Protein AF-A0A353DXX8-F1 (afdb_monomer)

Radius of gyration: 36.47 Å; Cα contacts (8 Å, |Δi|>4): 25; chains: 1; bounding box: 46×36×120 Å

pLDDT: mean 79.39, std 15.67, range [48.56, 97.25]

Sequence (108 aa):
MSASNNTQLVGGVPANRQRAFTLIELLVVIAIIAILAGMLLPALSKAKDKAQNTIDFNNNKQIMLAMMMYTGDNEEYMPHPSWGGNGGGPDNWAYSGKVMPQFARTVT

Solvent-accessible surface area (backbone atoms only — not comparable to full-atom values): 7017 Å² total; per-residue (Å²): 136,80,88,80,77,89,77,85,86,71,76,75,74,79,76,77,78,74,82,77,83,53,73,65,63,56,51,53,52,54,52,52,50,50,57,54,46,63,62,43,54,65,53,50,53,55,51,50,55,52,48,51,52,53,50,53,53,49,53,52,50,53,52,52,49,52,50,53,53,46,19,71,76,46,87,67,45,74,82,58,80,64,75,93,54,93,83,76,63,70,81,22,92,90,76,29,69,83,82,40,69,86,72,60,70,77,89,121

Foldseek 3Di:
DDDDDDDDPPPPDPPPPPDDDDPVNVVVVVVVVCVVVVVVVVVVVVVVVVVVVVVVVVVVVVVVVVQVVCCVVPVNDGFDPPPPDPPPDDDTPVPDCVNCVPPVPPPD

Structure (mmCIF, N/CA/C/O backbone):
data_AF-A0A353DXX8-F1
#
_entry.id   AF-A0A353DXX8-F1
#
loop_
_atom_site.group_PDB
_atom_site.id
_atom_site.type_symbol
_atom_site.label_atom_id
_atom_site.label_alt_id
_atom_site.label_comp_id
_atom_site.label_asym_id
_atom_site.label_entity_id
_atom_site.label_seq_id
_atom_site.pdbx_PDB_ins_code
_atom_site.Cartn_x
_atom_site.Cartn_y
_atom_site.Cartn_z
_atom_site.occupancy
_atom_site.B_iso_or_equiv
_atom_site.auth_seq_id
_atom_site.auth_comp_id
_atom_site.auth_asym_id
_atom_site.auth_atom_id
_atom_site.pdbx_PDB_model_num
ATOM 1 N N . MET A 1 1 ? 0.437 -24.088 92.011 1.00 51.84 1 MET A N 1
ATOM 2 C CA . MET A 1 1 ? -0.891 -24.305 91.405 1.00 51.84 1 MET A CA 1
ATOM 3 C C . MET A 1 1 ? -1.232 -23.108 90.543 1.00 51.84 1 MET A C 1
ATOM 5 O O . MET A 1 1 ? -1.126 -21.990 91.017 1.00 51.84 1 MET A O 1
ATOM 9 N N . SER A 1 2 ? -1.628 -23.412 89.310 1.00 49.72 2 SER A N 1
ATOM 10 C CA . SER A 1 2 ? -2.277 -22.568 88.305 1.00 49.72 2 SER A CA 1
ATOM 11 C C . SER A 1 2 ? -1.500 -21.409 87.677 1.00 49.72 2 SER A C 1
ATOM 13 O O . SER A 1 2 ? -1.381 -20.315 88.216 1.00 49.72 2 SER A O 1
ATOM 15 N N . ALA A 1 3 ? -1.087 -21.690 86.442 1.00 53.62 3 ALA A N 1
ATOM 16 C CA . ALA A 1 3 ? -0.933 -20.756 85.341 1.00 53.62 3 ALA A CA 1
ATOM 17 C C . ALA A 1 3 ? -2.092 -19.741 85.246 1.00 53.62 3 ALA A C 1
ATOM 19 O O . ALA A 1 3 ? -3.254 -20.099 85.452 1.00 53.62 3 ALA A O 1
ATOM 20 N N . SER A 1 4 ? -1.760 -18.505 84.865 1.00 60.94 4 SER A N 1
ATOM 21 C CA . SER A 1 4 ? -2.696 -17.494 84.371 1.00 60.94 4 SER A CA 1
ATOM 22 C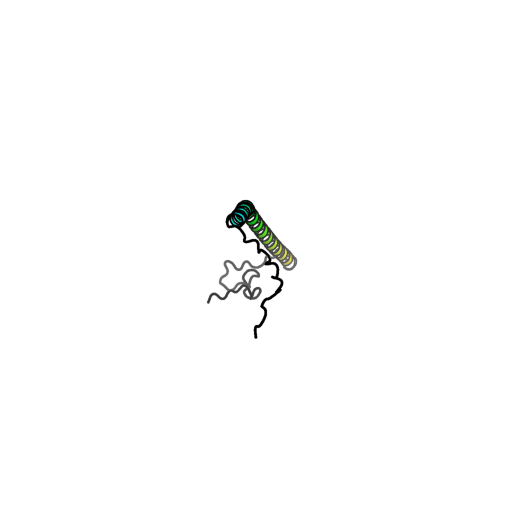 C . SER A 1 4 ? -2.228 -17.036 82.986 1.00 60.94 4 SER A C 1
ATOM 24 O O . SER A 1 4 ? -1.281 -16.267 82.867 1.00 60.94 4 SER A O 1
ATOM 26 N N . ASN A 1 5 ? -2.872 -17.627 81.975 1.00 58.81 5 ASN A N 1
ATOM 27 C CA . ASN A 1 5 ? -3.362 -17.050 80.716 1.00 58.81 5 ASN A CA 1
ATOM 28 C C . ASN A 1 5 ? -2.358 -16.287 79.822 1.00 58.81 5 ASN A C 1
ATOM 30 O O . ASN A 1 5 ? -1.885 -15.208 80.156 1.00 58.81 5 ASN A O 1
ATOM 34 N N . ASN A 1 6 ? -1.985 -16.839 78.655 1.00 59.88 6 ASN A N 1
ATOM 35 C CA . ASN A 1 6 ? -2.711 -16.655 77.377 1.00 59.88 6 ASN A CA 1
ATOM 36 C C . ASN A 1 6 ? -3.181 -15.194 77.204 1.00 59.88 6 ASN A C 1
ATOM 38 O O . ASN A 1 6 ? -3.969 -14.705 77.998 1.00 59.88 6 ASN A O 1
ATOM 42 N N . THR A 1 7 ? -2.814 -14.427 76.181 1.00 59.25 7 THR A N 1
ATOM 43 C CA . THR A 1 7 ? -2.590 -14.789 74.778 1.00 59.25 7 THR A CA 1
ATOM 44 C C . THR A 1 7 ? -2.219 -13.497 74.035 1.00 59.25 7 THR A C 1
ATOM 46 O O . THR A 1 7 ? -2.902 -12.495 74.199 1.00 59.25 7 THR A O 1
ATOM 49 N N . GLN A 1 8 ? -1.175 -13.538 73.203 1.00 61.03 8 GLN A N 1
ATOM 50 C CA . GLN A 1 8 ? -1.130 -12.931 71.861 1.00 61.03 8 GLN A CA 1
ATOM 51 C C . GLN A 1 8 ? -1.722 -11.507 71.700 1.00 61.03 8 GLN A C 1
ATOM 53 O O . GLN A 1 8 ? -2.875 -11.351 71.311 1.00 61.03 8 GLN A O 1
ATOM 58 N N . LEU A 1 9 ? -0.890 -10.467 71.830 1.00 57.59 9 LEU A N 1
ATOM 59 C CA . LEU A 1 9 ? -1.099 -9.203 71.104 1.00 57.59 9 LEU A CA 1
ATOM 60 C C . LEU A 1 9 ? -0.269 -9.230 69.813 1.00 57.59 9 LEU A C 1
ATOM 62 O O . LEU A 1 9 ? 0.576 -8.370 69.574 1.00 57.59 9 LEU A O 1
ATOM 66 N N . VAL A 1 10 ? -0.457 -10.268 68.994 1.00 63.75 10 VAL A N 1
ATOM 67 C CA . VAL A 1 10 ? 0.013 -10.226 67.608 1.00 63.75 10 VAL A CA 1
ATOM 68 C C . VAL A 1 10 ? -0.878 -9.211 66.913 1.00 63.75 10 VAL A C 1
ATOM 70 O O . VAL A 1 10 ? -2.021 -9.503 66.569 1.00 63.75 10 VAL A O 1
ATOM 73 N N . GLY A 1 11 ? -0.377 -7.979 66.804 1.00 61.56 11 GLY A N 1
ATOM 74 C CA . GLY A 1 11 ? -1.003 -6.924 66.025 1.00 61.56 11 GLY A CA 1
ATOM 75 C C . GLY A 1 11 ? -1.281 -7.460 64.628 1.00 61.56 11 GLY A C 1
ATOM 76 O O . GLY A 1 11 ? -0.353 -7.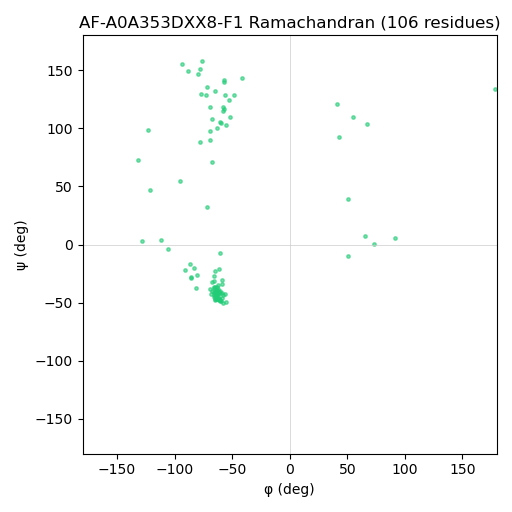746 63.873 1.00 61.56 11 GLY A O 1
ATOM 77 N N . GLY A 1 12 ? -2.561 -7.662 64.319 1.00 61.38 12 GLY A N 1
ATOM 78 C CA . GLY A 1 12 ? -2.992 -8.093 63.001 1.00 61.38 12 GLY A CA 1
ATOM 79 C C . GLY A 1 12 ? -2.494 -7.086 61.976 1.00 61.38 12 GLY A C 1
ATOM 80 O O . GLY A 1 12 ? -2.871 -5.915 62.020 1.00 61.38 12 GLY A O 1
ATOM 81 N N . VAL A 1 13 ? -1.624 -7.533 61.070 1.00 70.06 13 VAL A N 1
ATOM 82 C CA . VAL A 1 13 ? -1.242 -6.761 59.887 1.00 70.06 13 VAL A CA 1
ATOM 83 C C . VAL A 1 13 ? -2.546 -6.366 59.186 1.00 70.06 13 VAL A C 1
ATOM 85 O O . VAL A 1 13 ? -3.354 -7.259 58.909 1.00 70.06 13 VAL A O 1
ATOM 88 N N . PRO A 1 14 ? -2.810 -5.071 58.930 1.00 66.88 14 PRO A N 1
ATOM 89 C CA . PRO A 1 14 ? -4.027 -4.670 58.244 1.00 66.88 14 PRO A CA 1
ATOM 90 C C . PRO A 1 14 ? -4.048 -5.368 56.885 1.00 66.88 14 PRO A C 1
ATOM 92 O O . PRO A 1 14 ? -3.180 -5.138 56.042 1.00 66.88 14 PRO A O 1
ATOM 95 N N . ALA A 1 15 ? -5.015 -6.266 56.692 1.00 68.50 15 ALA A N 1
ATOM 96 C CA . ALA A 1 15 ? -5.211 -6.942 55.424 1.00 68.50 15 ALA A CA 1
ATOM 97 C C . ALA A 1 15 ? -5.511 -5.869 54.372 1.00 68.50 15 ALA A C 1
ATOM 99 O O . ALA A 1 15 ? -6.591 -5.275 54.360 1.00 68.50 15 ALA A O 1
ATOM 100 N N . ASN A 1 16 ? -4.523 -5.584 53.521 1.00 74.31 16 ASN A N 1
ATOM 101 C CA . ASN A 1 16 ? -4.680 -4.689 52.389 1.00 74.31 16 ASN A CA 1
ATOM 102 C C . ASN A 1 16 ? -5.770 -5.286 51.498 1.00 74.31 16 ASN A C 1
ATOM 104 O O . ASN A 1 16 ? -5.565 -6.318 50.856 1.00 74.31 16 ASN A O 1
ATOM 108 N N . ARG A 1 17 ? -6.963 -4.692 51.539 1.00 71.88 17 ARG A N 1
ATOM 109 C CA . ARG A 1 17 ? -8.136 -5.176 50.818 1.00 71.88 17 ARG A CA 1
ATOM 110 C C . ARG A 1 17 ? -7.881 -4.942 49.334 1.00 71.88 17 ARG A C 1
ATOM 112 O O . ARG A 1 17 ? -8.157 -3.865 48.811 1.00 71.88 17 ARG A O 1
ATOM 119 N N . GLN A 1 18 ? -7.286 -5.934 48.676 1.00 74.19 18 GLN A N 1
ATOM 120 C CA . GLN A 1 18 ? -7.048 -5.897 47.242 1.00 74.19 18 GLN A CA 1
ATOM 121 C C . GLN A 1 18 ? -8.401 -5.715 46.551 1.00 74.19 18 GLN A C 1
ATOM 123 O O . GLN A 1 18 ? -9.322 -6.512 46.733 1.00 74.19 18 GLN A O 1
ATOM 128 N N . ARG A 1 19 ? -8.546 -4.608 45.817 1.00 77.00 19 ARG A N 1
ATOM 129 C CA . ARG A 1 19 ? -9.740 -4.330 45.020 1.00 77.00 19 ARG A CA 1
ATOM 130 C C . ARG A 1 19 ? -9.780 -5.352 43.887 1.00 77.00 19 ARG A C 1
ATOM 132 O O . ARG A 1 19 ? -8.946 -5.301 42.989 1.00 77.00 19 ARG A O 1
ATOM 139 N N . ALA A 1 20 ? -10.707 -6.300 43.965 1.00 77.75 20 ALA A N 1
ATOM 140 C CA . ALA A 1 20 ? -10.976 -7.218 42.870 1.00 77.75 20 ALA A CA 1
ATOM 141 C C . ALA A 1 20 ? -11.706 -6.455 41.756 1.00 77.75 20 ALA A C 1
ATOM 143 O O . ALA A 1 20 ? -12.692 -5.770 42.026 1.00 77.75 20 ALA A O 1
ATOM 144 N N . PHE A 1 21 ? -11.202 -6.563 40.527 1.00 79.38 21 PHE A N 1
ATOM 145 C CA . PHE A 1 21 ? -11.849 -5.993 39.349 1.00 79.38 21 PHE A CA 1
ATOM 146 C C . PHE A 1 21 ? -13.188 -6.686 39.116 1.00 79.38 21 PHE A C 1
ATOM 148 O O . PHE A 1 21 ? -13.277 -7.916 39.120 1.00 79.38 21 PHE A O 1
ATOM 155 N N . THR A 1 22 ? -14.231 -5.900 38.895 1.00 90.25 22 THR A N 1
ATOM 156 C CA . THR A 1 22 ? -15.530 -6.447 38.513 1.00 90.25 22 THR A CA 1
ATOM 157 C C . THR A 1 22 ? -15.525 -6.785 37.018 1.00 90.25 22 THR A C 1
ATOM 159 O O . THR A 1 22 ? -14.893 -6.105 36.210 1.00 90.25 22 THR A O 1
ATOM 162 N N . LEU A 1 23 ? -16.246 -7.836 36.613 1.00 91.06 23 LEU A N 1
ATOM 163 C CA . LEU A 1 23 ? -16.345 -8.222 35.195 1.00 91.06 23 LEU A CA 1
ATOM 164 C C . LEU A 1 23 ? -16.919 -7.094 34.319 1.00 91.06 23 LEU A C 1
ATOM 166 O O . LEU A 1 23 ? -16.551 -6.971 33.153 1.00 91.06 23 LEU A O 1
ATOM 170 N N . ILE A 1 24 ? -17.790 -6.253 34.886 1.00 93.19 24 ILE A N 1
ATOM 171 C CA . ILE A 1 24 ? -18.399 -5.118 34.186 1.00 93.19 24 ILE A CA 1
ATOM 172 C C . ILE A 1 24 ? -17.387 -4.012 33.868 1.00 93.19 24 ILE A C 1
ATOM 174 O O . ILE A 1 24 ? -17.434 -3.448 32.776 1.00 93.19 24 ILE A O 1
ATOM 178 N N . GLU A 1 25 ? -16.441 -3.738 34.771 1.00 92.31 25 GLU A N 1
ATOM 179 C CA . GLU A 1 25 ? -15.378 -2.756 34.531 1.00 92.31 25 GLU A CA 1
ATOM 180 C C . GLU A 1 25 ? -14.494 -3.184 33.359 1.00 92.31 25 GLU A C 1
ATOM 182 O O . GLU A 1 25 ? -14.195 -2.376 32.483 1.00 92.31 25 GLU A O 1
ATOM 187 N N . LEU A 1 26 ? -14.132 -4.467 33.289 1.00 92.19 26 LEU A N 1
ATOM 188 C CA . LEU A 1 26 ? -13.329 -4.989 32.183 1.00 92.19 26 LEU A CA 1
ATOM 189 C C . LEU A 1 26 ? -14.118 -4.972 30.864 1.00 92.19 26 LEU A C 1
ATOM 191 O O . LEU A 1 26 ? -13.582 -4.588 29.823 1.00 92.19 26 LEU A O 1
ATOM 195 N N . LEU A 1 27 ? -15.406 -5.322 30.912 1.00 94.38 27 LEU A N 1
ATOM 196 C CA . LEU A 1 27 ? -16.278 -5.372 29.739 1.00 94.38 27 LEU A CA 1
ATOM 197 C C . LEU A 1 27 ? -16.503 -3.991 29.102 1.00 94.38 27 LEU A C 1
ATOM 199 O O . LEU A 1 27 ? -16.455 -3.862 27.879 1.00 94.38 27 LEU A O 1
ATOM 203 N N . VAL A 1 28 ? -16.693 -2.943 29.908 1.00 94.94 28 VAL A N 1
ATOM 204 C CA . VAL A 1 28 ? -16.824 -1.567 29.398 1.00 94.94 28 VAL A CA 1
ATOM 205 C C . VAL A 1 28 ? -15.539 -1.101 28.712 1.00 94.94 28 VAL A C 1
ATOM 207 O O . VAL A 1 28 ? -15.599 -0.463 27.661 1.00 94.94 28 VAL A O 1
ATOM 210 N N . VAL A 1 29 ? -14.373 -1.446 29.261 1.00 95.44 29 VAL A N 1
ATOM 211 C CA . VAL A 1 29 ? -13.083 -1.018 28.703 1.00 95.44 29 VAL A CA 1
ATOM 212 C C . VAL A 1 29 ? -12.854 -1.617 27.317 1.00 95.44 29 VAL A C 1
ATOM 214 O O . VAL A 1 29 ? -12.539 -0.884 26.378 1.00 95.44 29 VAL A O 1
ATOM 217 N N . ILE A 1 30 ? -13.068 -2.924 27.150 1.00 96.12 30 ILE A N 1
ATOM 218 C CA . ILE A 1 30 ? -12.912 -3.557 25.832 1.00 96.12 30 ILE A CA 1
ATOM 219 C C . ILE A 1 30 ? -13.954 -3.050 24.828 1.00 96.12 30 ILE A C 1
ATOM 221 O O . ILE A 1 30 ? -13.636 -2.925 23.648 1.00 96.12 30 ILE A O 1
ATOM 225 N N . ALA A 1 31 ? -15.163 -2.693 25.282 1.00 96.19 31 ALA A N 1
ATOM 226 C CA . ALA A 1 31 ? -16.198 -2.126 24.422 1.00 96.19 31 ALA A CA 1
ATOM 227 C C . ALA A 1 31 ? -15.779 -0.760 23.852 1.00 96.19 31 ALA A C 1
ATOM 229 O O . ALA A 1 31 ? -15.909 -0.520 22.652 1.00 96.19 31 ALA A O 1
ATOM 230 N N . ILE A 1 32 ? -15.205 0.114 24.683 1.00 96.00 32 ILE A N 1
ATOM 231 C CA . ILE A 1 32 ? -14.696 1.418 24.237 1.00 96.00 32 ILE A CA 1
ATOM 232 C C . ILE A 1 32 ? -13.501 1.234 23.289 1.00 96.00 32 ILE A C 1
ATOM 234 O O . ILE A 1 32 ? -13.463 1.863 22.230 1.00 96.00 32 ILE A O 1
ATOM 238 N N . ILE A 1 33 ? -12.560 0.334 23.608 1.00 96.25 33 ILE A N 1
ATOM 239 C CA . ILE A 1 33 ? -11.424 0.020 22.724 1.00 96.25 33 ILE A CA 1
ATOM 240 C C . ILE A 1 33 ? -11.919 -0.496 21.370 1.00 96.25 33 ILE A C 1
ATOM 242 O O . ILE A 1 33 ? -11.394 -0.072 20.346 1.00 96.25 33 ILE A O 1
ATOM 246 N N . ALA A 1 34 ? -12.940 -1.356 21.336 1.00 95.69 34 ALA A N 1
ATOM 247 C CA . ALA A 1 34 ? -13.492 -1.890 20.094 1.00 95.69 34 ALA A CA 1
ATOM 248 C C . ALA A 1 34 ? -14.093 -0.794 19.198 1.00 95.69 34 ALA A C 1
ATOM 250 O O . ALA A 1 34 ? -13.852 -0.796 17.991 1.00 95.69 34 ALA A O 1
ATOM 251 N N . ILE A 1 35 ? -14.815 0.175 19.774 1.00 94.88 35 ILE A N 1
ATOM 252 C CA . ILE A 1 35 ? -15.371 1.318 19.029 1.00 94.88 35 ILE A CA 1
ATOM 253 C C . ILE A 1 35 ? -14.245 2.181 18.443 1.00 94.88 35 ILE A C 1
ATOM 255 O O . ILE A 1 35 ? -14.274 2.529 17.261 1.00 94.88 35 ILE A O 1
ATOM 259 N N . LEU A 1 36 ? -13.230 2.498 19.253 1.00 96.25 36 LEU A N 1
ATOM 260 C CA . LEU A 1 36 ? -12.086 3.301 18.816 1.00 96.25 36 LEU A CA 1
ATOM 261 C C . LEU A 1 36 ? -11.260 2.571 17.746 1.00 96.25 36 LEU A C 1
ATOM 263 O O . LEU A 1 36 ? -10.953 3.141 16.700 1.00 96.25 36 LEU A O 1
ATOM 267 N N . ALA A 1 37 ? -10.949 1.293 17.965 1.00 94.38 37 ALA A N 1
ATOM 268 C CA . ALA A 1 37 ? -10.214 0.459 17.020 1.00 94.38 37 ALA A CA 1
ATOM 269 C C . ALA A 1 37 ? -10.982 0.271 15.704 1.00 94.38 37 ALA A C 1
ATOM 271 O O . ALA A 1 37 ? -10.373 0.303 14.635 1.00 94.38 37 ALA A O 1
ATOM 272 N N . GLY A 1 38 ? -12.314 0.155 15.761 1.00 93.19 38 GLY A N 1
ATOM 273 C CA . GLY A 1 38 ? -13.176 0.055 14.583 1.00 93.19 38 GLY A CA 1
ATOM 274 C C . GLY A 1 38 ? -13.052 1.254 13.638 1.00 93.19 38 GLY A C 1
ATOM 275 O O . GLY A 1 38 ? -13.086 1.078 12.422 1.00 93.19 38 GLY A O 1
ATOM 276 N N . MET A 1 39 ? -12.823 2.460 14.170 1.00 90.44 39 MET A N 1
ATOM 277 C CA . MET A 1 39 ? -12.548 3.653 13.358 1.00 90.44 39 MET A CA 1
ATOM 278 C C . MET A 1 39 ? -11.086 3.736 12.884 1.00 90.44 39 MET A C 1
ATOM 280 O O . MET A 1 39 ? -10.811 4.316 11.832 1.00 90.44 39 MET A O 1
ATOM 284 N N . LEU A 1 40 ? -10.145 3.133 13.616 1.00 91.25 40 LEU A N 1
ATOM 285 C CA . LEU A 1 40 ? -8.711 3.179 13.309 1.00 91.25 40 LEU A CA 1
ATOM 286 C C . LEU A 1 40 ? -8.273 2.166 12.242 1.00 91.25 40 LEU A C 1
ATOM 288 O O . LEU A 1 40 ? -7.436 2.500 11.406 1.00 91.25 40 LEU A O 1
ATOM 292 N N . LEU A 1 41 ? -8.839 0.957 12.217 1.00 92.06 41 LEU A N 1
ATOM 293 C CA . LEU A 1 41 ? -8.501 -0.082 11.231 1.00 92.06 41 LEU A CA 1
ATOM 294 C C . LEU A 1 41 ? -8.644 0.369 9.760 1.00 92.06 41 LEU A C 1
ATOM 296 O O . LEU A 1 41 ? -7.686 0.195 8.999 1.00 92.06 41 LEU A O 1
ATOM 300 N N . PRO A 1 42 ? -9.764 0.984 9.324 1.00 89.00 42 PRO A N 1
ATOM 301 C CA . PRO A 1 42 ? -9.889 1.449 7.943 1.00 89.00 42 PRO A CA 1
ATOM 302 C C . PRO A 1 42 ? -8.944 2.617 7.628 1.00 89.00 42 PRO A C 1
ATOM 304 O O . PRO A 1 42 ? -8.460 2.726 6.500 1.00 89.00 42 PRO A O 1
ATOM 307 N N . ALA A 1 43 ? -8.650 3.480 8.606 1.00 93.81 43 ALA A N 1
ATOM 308 C CA . ALA A 1 43 ? -7.689 4.568 8.440 1.00 93.81 43 ALA A CA 1
ATOM 309 C C . ALA A 1 43 ? -6.254 4.033 8.283 1.00 93.81 43 ALA A C 1
ATOM 311 O O . ALA A 1 43 ? -5.524 4.480 7.398 1.00 93.81 43 ALA A O 1
ATOM 312 N N . LEU A 1 44 ? -5.875 3.029 9.081 1.00 91.81 44 LEU A N 1
ATOM 313 C CA . LEU A 1 44 ? -4.571 2.374 9.015 1.00 91.81 44 LEU A CA 1
ATOM 314 C C . LEU A 1 44 ? -4.373 1.616 7.695 1.00 91.81 44 LEU A C 1
ATOM 316 O O . LEU A 1 44 ? -3.301 1.713 7.101 1.00 91.81 44 LEU A O 1
ATOM 320 N N . SER A 1 45 ? -5.406 0.923 7.201 1.00 93.31 45 SER A N 1
ATOM 321 C CA . SER A 1 45 ? -5.357 0.262 5.888 1.00 93.31 45 SER A CA 1
ATOM 322 C C . SER A 1 45 ? -5.060 1.269 4.774 1.00 93.31 45 SER A C 1
ATOM 324 O O . SER A 1 45 ? -4.104 1.095 4.025 1.00 93.31 45 SER A O 1
ATOM 326 N N . LYS A 1 46 ? -5.800 2.384 4.724 1.00 93.19 46 LYS A N 1
ATOM 327 C CA . LYS A 1 46 ? -5.574 3.446 3.728 1.00 93.19 46 LYS A CA 1
ATOM 328 C C . LYS A 1 46 ? -4.189 4.089 3.855 1.00 93.19 46 LYS A C 1
ATOM 330 O O . LYS A 1 46 ? -3.571 4.422 2.846 1.00 93.19 46 LYS A O 1
ATOM 335 N N . ALA A 1 47 ? -3.697 4.279 5.081 1.00 94.81 47 ALA A N 1
ATOM 336 C CA . ALA A 1 47 ? -2.356 4.808 5.323 1.00 94.81 47 ALA A CA 1
ATOM 337 C C . ALA A 1 47 ? -1.266 3.855 4.808 1.00 94.81 47 ALA A C 1
ATOM 339 O O . ALA A 1 47 ? -0.314 4.311 4.176 1.00 94.81 47 ALA A O 1
ATOM 340 N N . LYS A 1 48 ? -1.432 2.542 5.018 1.00 94.56 48 LYS A N 1
ATOM 341 C CA . LYS A 1 48 ? -0.534 1.507 4.493 1.00 94.56 48 LYS A CA 1
ATOM 342 C C . LYS A 1 48 ? -0.510 1.506 2.965 1.00 94.56 48 LYS A C 1
ATOM 344 O O . LYS A 1 48 ? 0.574 1.539 2.392 1.00 94.56 48 LYS A O 1
ATOM 349 N N . ASP A 1 49 ? -1.672 1.534 2.317 1.00 96.50 49 ASP A N 1
ATOM 350 C CA . ASP A 1 49 ? -1.751 1.546 0.850 1.00 96.50 49 ASP A CA 1
ATOM 351 C C . ASP A 1 49 ? -1.071 2.794 0.273 1.00 96.50 49 ASP A C 1
ATOM 353 O O . ASP A 1 49 ? -0.297 2.722 -0.680 1.00 96.50 49 ASP A O 1
ATOM 357 N N . LYS A 1 50 ? -1.272 3.956 0.907 1.00 95.56 50 LYS A N 1
ATOM 358 C CA . LYS A 1 50 ? -0.592 5.195 0.511 1.00 95.56 50 LYS A CA 1
ATOM 359 C C . LYS A 1 50 ? 0.925 5.136 0.729 1.00 95.56 50 LYS A C 1
ATOM 361 O O . LYS A 1 50 ? 1.672 5.677 -0.091 1.00 95.56 50 LYS A O 1
ATOM 366 N N . ALA A 1 51 ? 1.383 4.492 1.801 1.00 95.56 51 ALA A N 1
ATOM 367 C CA . ALA A 1 51 ? 2.805 4.276 2.050 1.00 95.56 51 ALA A CA 1
ATOM 368 C C . ALA A 1 51 ? 3.421 3.359 0.983 1.00 95.56 51 ALA A C 1
ATOM 370 O O . ALA A 1 51 ? 4.466 3.702 0.436 1.00 95.56 51 ALA A O 1
ATOM 371 N N . GLN A 1 52 ? 2.742 2.264 0.622 1.00 96.75 52 GLN A N 1
ATOM 372 C CA . GLN A 1 52 ? 3.187 1.359 -0.440 1.00 96.75 52 GLN A CA 1
ATOM 373 C C . GLN A 1 52 ? 3.283 2.084 -1.784 1.00 96.75 52 GLN A C 1
ATOM 375 O O . GLN A 1 52 ? 4.341 2.071 -2.403 1.00 96.75 52 GLN A O 1
ATOM 380 N N . ASN A 1 53 ? 2.245 2.834 -2.168 1.00 96.69 53 ASN A N 1
ATOM 381 C CA . ASN A 1 53 ? 2.277 3.641 -3.389 1.00 96.69 53 ASN A CA 1
ATOM 382 C C . ASN A 1 53 ? 3.467 4.612 -3.396 1.00 96.69 53 ASN A C 1
ATOM 384 O O . ASN A 1 53 ? 4.137 4.771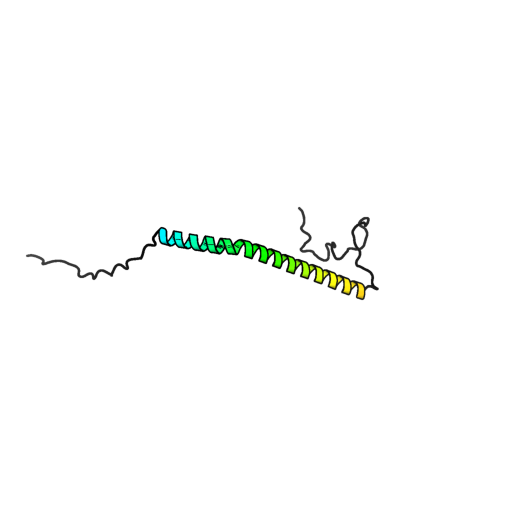 -4.410 1.00 96.69 53 ASN A O 1
ATOM 388 N N . THR A 1 54 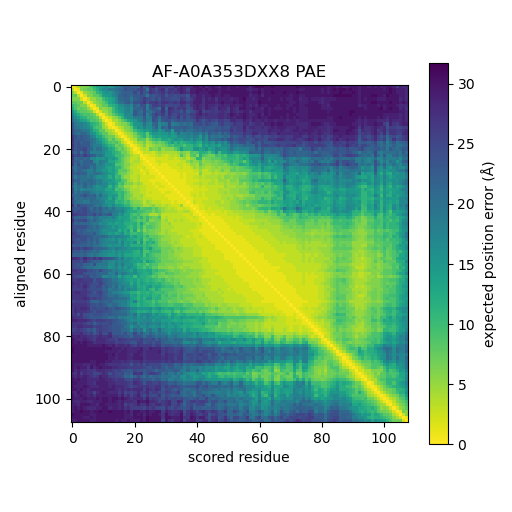? 3.753 5.260 -2.263 1.00 96.75 54 THR A N 1
ATOM 389 C CA . THR A 1 54 ? 4.898 6.181 -2.143 1.00 96.75 54 THR A CA 1
ATO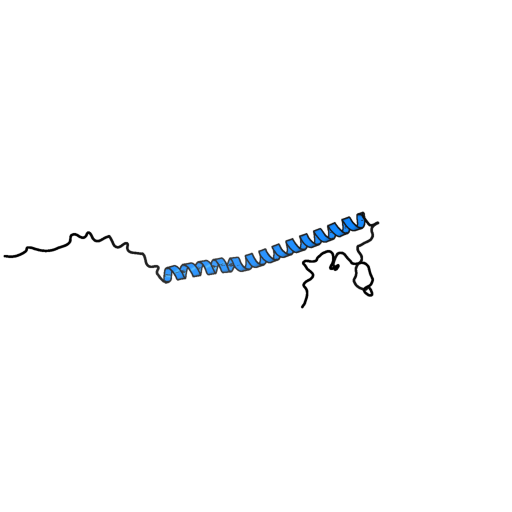M 390 C C . THR A 1 54 ? 6.231 5.462 -2.365 1.00 96.75 54 THR A C 1
ATOM 392 O O . THR A 1 54 ? 7.115 6.007 -3.029 1.00 96.75 54 THR A O 1
ATOM 395 N N . ILE A 1 55 ? 6.375 4.242 -1.842 1.00 96.19 55 ILE A N 1
ATOM 396 C CA . ILE A 1 55 ? 7.554 3.399 -2.067 1.00 96.19 55 ILE A CA 1
ATOM 397 C C . ILE A 1 55 ? 7.666 3.046 -3.552 1.00 96.19 55 ILE A C 1
ATOM 399 O O . ILE A 1 55 ? 8.726 3.240 -4.141 1.00 96.19 55 ILE A O 1
ATOM 403 N N . ASP A 1 56 ? 6.572 2.619 -4.178 1.00 95.88 56 ASP A N 1
ATOM 404 C CA . ASP A 1 56 ? 6.556 2.225 -5.588 1.00 95.88 56 ASP A CA 1
ATOM 405 C C . ASP A 1 56 ? 6.906 3.405 -6.510 1.00 95.88 56 ASP A C 1
ATOM 407 O O . ASP A 1 56 ? 7.722 3.270 -7.426 1.00 95.88 56 ASP A O 1
ATOM 411 N N . PHE A 1 57 ? 6.374 4.599 -6.222 1.00 97.25 57 PHE A N 1
ATOM 412 C CA . PHE A 1 57 ? 6.747 5.831 -6.922 1.00 97.25 57 PHE A CA 1
ATOM 413 C C . PHE A 1 57 ? 8.234 6.157 -6.769 1.00 97.25 57 PHE A C 1
ATOM 415 O O . PHE A 1 57 ? 8.875 6.567 -7.739 1.00 97.25 57 PHE A O 1
ATOM 422 N N . ASN A 1 58 ? 8.796 5.981 -5.572 1.00 96.06 58 ASN A N 1
ATOM 423 C CA . ASN A 1 58 ? 10.217 6.213 -5.335 1.00 96.06 58 ASN A CA 1
ATOM 424 C C . ASN A 1 58 ? 11.082 5.206 -6.109 1.00 96.06 58 ASN A C 1
ATOM 426 O O . ASN A 1 58 ? 12.014 5.609 -6.802 1.00 96.06 58 ASN A O 1
ATOM 430 N N . ASN A 1 59 ? 10.727 3.923 -6.077 1.00 93.56 59 ASN A N 1
ATOM 431 C CA . ASN A 1 59 ? 11.427 2.878 -6.821 1.00 93.56 59 ASN A CA 1
ATOM 432 C C . ASN A 1 59 ? 11.428 3.172 -8.329 1.00 93.56 59 ASN A C 1
ATOM 434 O O . ASN A 1 59 ? 12.479 3.132 -8.965 1.00 93.56 59 ASN A O 1
ATOM 438 N N . ASN A 1 60 ? 10.279 3.552 -8.898 1.00 94.50 60 ASN A N 1
ATOM 439 C CA . ASN A 1 60 ? 10.192 3.920 -10.31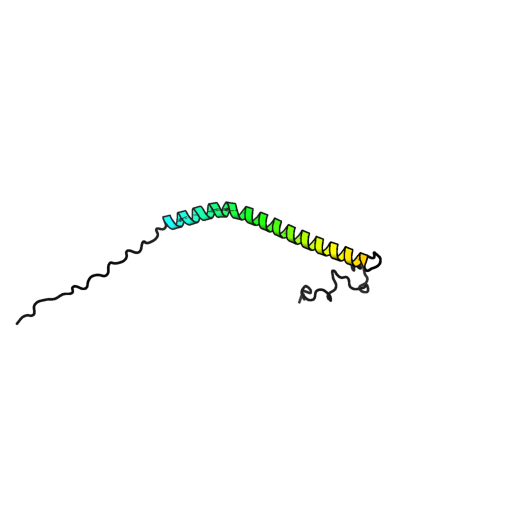2 1.00 94.50 60 ASN A CA 1
ATOM 440 C C . ASN A 1 60 ? 11.034 5.168 -10.631 1.00 94.50 60 ASN A C 1
ATOM 442 O O . ASN A 1 60 ? 11.781 5.194 -11.607 1.00 94.50 60 ASN A O 1
ATOM 446 N N . LYS A 1 61 ? 10.996 6.188 -9.765 1.00 96.38 61 LYS A N 1
ATOM 447 C CA . LYS A 1 61 ? 11.856 7.367 -9.913 1.00 96.38 61 LYS A CA 1
ATOM 448 C C . LYS A 1 61 ? 13.341 6.988 -9.924 1.00 96.38 61 LYS A C 1
ATOM 450 O O . LYS A 1 61 ? 14.077 7.508 -10.756 1.00 96.38 61 LYS A O 1
ATOM 455 N N . GLN A 1 62 ? 13.780 6.095 -9.036 1.00 93.06 62 GLN A N 1
ATOM 456 C CA . GLN A 1 62 ? 15.168 5.616 -8.996 1.00 93.06 62 GLN A CA 1
ATOM 457 C C . GLN A 1 62 ? 15.553 4.879 -10.284 1.00 93.06 62 GLN A C 1
ATOM 459 O O . GLN A 1 62 ? 16.616 5.146 -10.839 1.00 93.06 62 GLN A O 1
ATOM 464 N N . ILE A 1 63 ? 14.671 4.018 -10.798 1.00 90.56 63 ILE A N 1
ATOM 465 C CA . ILE A 1 63 ? 14.872 3.320 -12.074 1.00 90.56 63 ILE A CA 1
ATOM 466 C C . ILE A 1 63 ? 14.996 4.317 -13.232 1.00 90.56 63 ILE A C 1
ATOM 468 O O . ILE A 1 63 ? 15.926 4.224 -14.029 1.00 90.56 63 ILE A O 1
ATOM 472 N N . MET A 1 64 ? 14.100 5.299 -13.314 1.00 92.38 64 MET A N 1
ATOM 473 C CA . MET A 1 64 ? 14.121 6.286 -14.393 1.00 92.38 64 MET A CA 1
ATOM 474 C C . MET A 1 64 ? 15.362 7.186 -14.333 1.00 92.38 64 MET A C 1
ATOM 476 O O . MET A 1 64 ? 15.942 7.504 -15.368 1.00 92.38 64 MET A O 1
ATOM 480 N N . LEU A 1 65 ? 15.815 7.553 -13.130 1.00 94.25 65 LEU A N 1
ATOM 481 C CA . LEU A 1 65 ? 17.090 8.250 -12.948 1.00 94.25 65 LEU A CA 1
ATOM 482 C C . LEU A 1 65 ? 18.267 7.401 -13.442 1.00 94.25 65 LEU A C 1
ATOM 484 O O . LEU A 1 65 ? 19.100 7.909 -14.186 1.00 94.25 65 LEU A O 1
ATOM 488 N N . ALA A 1 66 ? 18.308 6.113 -13.090 1.00 89.56 66 ALA A N 1
ATOM 489 C CA . ALA A 1 66 ? 19.351 5.203 -13.554 1.00 89.56 66 ALA A CA 1
ATOM 490 C C . ALA A 1 66 ? 19.360 5.063 -15.087 1.00 89.56 66 ALA A C 1
ATOM 492 O O . ALA A 1 66 ? 20.428 5.064 -15.695 1.00 89.56 66 ALA A O 1
ATOM 493 N N . MET A 1 67 ? 18.182 5.008 -15.720 1.00 88.75 67 MET A N 1
ATOM 494 C CA . MET A 1 67 ? 18.066 5.004 -17.182 1.00 88.75 67 MET A CA 1
ATOM 495 C C . MET A 1 67 ? 18.634 6.284 -17.802 1.00 88.75 67 MET A C 1
ATOM 497 O O . MET A 1 67 ? 19.418 6.187 -18.739 1.00 88.75 67 MET A O 1
ATOM 501 N N . MET A 1 68 ? 18.289 7.462 -17.267 1.00 92.38 68 MET A N 1
ATOM 502 C CA . MET A 1 68 ? 18.805 8.741 -17.778 1.00 92.38 68 MET A CA 1
ATOM 503 C C . MET A 1 68 ? 20.325 8.862 -17.626 1.00 92.38 68 MET A C 1
ATOM 505 O O . MET A 1 68 ? 20.996 9.350 -18.534 1.00 92.38 68 MET A O 1
ATOM 509 N N . MET A 1 69 ? 20.876 8.398 -16.500 1.00 91.62 69 MET A N 1
ATOM 510 C CA . MET A 1 69 ? 22.326 8.347 -16.293 1.00 91.62 69 MET A CA 1
ATOM 511 C C . MET A 1 69 ? 22.991 7.427 -17.322 1.00 91.62 69 MET A C 1
ATOM 513 O O . MET A 1 69 ? 23.942 7.833 -17.980 1.00 91.62 69 MET A O 1
ATOM 517 N N . TYR A 1 70 ? 22.440 6.227 -17.533 1.00 88.75 70 TYR A N 1
ATOM 518 C CA . TYR A 1 70 ? 22.966 5.283 -18.516 1.00 88.75 70 TYR A CA 1
ATOM 519 C C . TYR A 1 70 ? 22.960 5.859 -19.934 1.00 88.75 70 TYR A C 1
ATOM 521 O O . TYR A 1 70 ? 23.979 5.796 -20.614 1.00 88.75 70 TYR A O 1
ATOM 529 N N . THR A 1 71 ? 21.845 6.444 -20.380 1.00 90.88 71 THR A N 1
ATOM 530 C CA . THR A 1 71 ? 21.755 7.033 -21.725 1.00 90.88 71 THR A CA 1
ATOM 531 C C . THR A 1 71 ? 22.736 8.188 -21.909 1.00 90.88 71 THR A C 1
ATOM 533 O O . THR A 1 71 ? 23.279 8.345 -22.997 1.00 90.88 71 THR A O 1
ATOM 536 N N . GLY A 1 72 ? 22.993 8.972 -20.854 1.00 92.69 72 GLY A N 1
ATOM 537 C CA . GLY A 1 72 ? 23.990 10.045 -20.887 1.00 92.69 72 GLY A CA 1
ATOM 538 C C . GLY A 1 72 ? 25.417 9.529 -21.087 1.00 92.69 72 GLY A C 1
ATOM 539 O O . GLY A 1 72 ? 26.187 10.142 -21.820 1.00 92.69 72 GLY A O 1
ATOM 540 N N . ASP A 1 73 ? 25.743 8.377 -20.497 1.00 92.69 73 ASP A N 1
ATOM 541 C CA . ASP A 1 73 ? 27.074 7.766 -20.585 1.00 92.69 73 ASP A CA 1
ATOM 542 C C . ASP A 1 73 ? 27.257 6.857 -21.822 1.00 92.69 73 ASP A C 1
ATOM 544 O O . ASP A 1 73 ? 28.388 6.528 -22.175 1.00 92.69 73 ASP A O 1
ATOM 548 N N . ASN A 1 74 ? 26.171 6.428 -22.482 1.00 88.94 74 ASN A N 1
ATOM 549 C CA . ASN A 1 74 ? 26.184 5.413 -23.550 1.00 88.94 74 ASN A CA 1
ATOM 550 C C . ASN A 1 74 ? 25.613 5.937 -24.879 1.00 88.94 74 ASN A C 1
ATOM 552 O O . ASN A 1 74 ? 24.786 5.268 -25.491 1.00 88.94 74 ASN A O 1
ATOM 556 N N . GLU A 1 75 ? 26.034 7.125 -25.324 1.00 92.62 75 GLU A N 1
ATOM 557 C CA . GLU A 1 75 ? 25.662 7.696 -26.638 1.00 92.62 75 GLU A CA 1
ATOM 558 C C . GLU A 1 75 ? 24.143 7.679 -26.913 1.00 92.62 75 GLU A C 1
ATOM 560 O O . GLU A 1 75 ? 23.699 7.385 -28.019 1.00 92.62 75 GLU A O 1
ATOM 565 N N . GLU A 1 76 ? 23.331 7.953 -25.886 1.00 90.12 76 GLU A N 1
ATOM 566 C CA . GLU A 1 76 ? 21.861 7.943 -25.944 1.00 90.12 76 GLU A CA 1
ATOM 567 C C . GLU A 1 76 ? 21.222 6.564 -26.210 1.00 90.12 76 GLU A C 1
ATOM 569 O O . GLU A 1 76 ? 19.998 6.455 -26.335 1.00 90.12 76 GLU A O 1
ATOM 574 N N . TYR A 1 77 ? 22.003 5.481 -26.211 1.00 85.50 77 TYR A N 1
ATOM 575 C CA . TYR A 1 77 ? 21.464 4.128 -26.288 1.00 85.50 77 TYR A CA 1
ATOM 576 C C . TYR A 1 77 ? 20.770 3.727 -24.985 1.00 85.50 77 TYR A C 1
ATOM 578 O O . TYR A 1 77 ? 21.275 3.912 -23.876 1.00 85.50 77 TYR A O 1
ATOM 586 N N . MET A 1 78 ? 19.596 3.111 -25.126 1.00 83.56 78 MET A N 1
ATOM 587 C CA . MET A 1 78 ? 18.878 2.514 -24.003 1.00 83.56 78 MET A CA 1
ATOM 588 C C . MET A 1 78 ? 19.484 1.160 -23.604 1.00 83.56 78 MET A C 1
ATOM 590 O O . MET A 1 78 ? 19.990 0.434 -24.467 1.00 83.56 78 MET A O 1
ATOM 594 N N . PRO A 1 79 ? 19.375 0.761 -22.321 1.00 79.25 79 PRO A N 1
ATOM 595 C CA . PRO A 1 79 ? 19.801 -0.562 -21.886 1.00 79.25 79 PRO A CA 1
ATOM 596 C C . PRO A 1 79 ? 19.086 -1.676 -22.661 1.00 79.25 79 PRO A C 1
ATOM 598 O O . PRO A 1 79 ? 17.884 -1.596 -22.921 1.00 79.25 79 PRO A O 1
ATOM 601 N N . HIS A 1 80 ? 19.820 -2.743 -22.985 1.00 76.56 80 HIS A N 1
ATOM 602 C CA . HIS A 1 80 ? 19.304 -3.854 -23.784 1.00 76.56 80 HIS A CA 1
ATOM 603 C C . HIS A 1 80 ? 18.031 -4.469 -23.156 1.00 76.56 80 HIS A C 1
ATOM 605 O O . HIS A 1 80 ? 18.048 -4.837 -21.980 1.00 76.56 80 HIS A O 1
ATOM 611 N N . PRO A 1 81 ? 16.924 -4.626 -23.906 1.00 71.75 81 PRO A N 1
ATOM 612 C CA . PRO A 1 81 ? 15.663 -5.092 -23.339 1.00 71.75 81 PRO A CA 1
ATOM 613 C C . PRO A 1 81 ? 15.688 -6.542 -22.811 1.00 71.75 81 PRO A C 1
ATOM 615 O O . PRO A 1 81 ? 14.969 -6.835 -21.874 1.00 71.75 81 PRO A O 1
ATOM 618 N N . SER A 1 82 ? 16.524 -7.454 -23.308 1.00 68.62 82 SER A N 1
ATOM 619 C CA . SER A 1 82 ? 16.519 -8.924 -23.048 1.00 68.62 82 SER A CA 1
ATOM 620 C C . SER A 1 82 ? 15.202 -9.707 -23.221 1.00 68.62 82 SER A C 1
ATOM 622 O O . SER A 1 82 ? 15.255 -10.933 -23.319 1.00 68.62 82 SER A O 1
ATOM 624 N N . TRP A 1 83 ? 14.045 -9.063 -23.409 1.00 66.38 83 TRP A N 1
ATOM 625 C CA . TRP A 1 83 ? 12.845 -9.717 -23.945 1.00 66.38 83 TRP A CA 1
ATOM 626 C C . TRP A 1 83 ? 12.980 -9.902 -25.467 1.00 66.38 83 TRP A C 1
ATOM 628 O O . TRP A 1 83 ? 13.324 -8.966 -26.184 1.00 66.38 83 TRP A O 1
ATOM 638 N N . GLY A 1 84 ? 12.736 -11.124 -25.962 1.00 64.31 84 GLY A N 1
ATOM 639 C CA . GLY A 1 84 ? 12.725 -11.449 -27.400 1.00 64.31 84 GLY A CA 1
ATOM 640 C C . GLY A 1 84 ? 14.051 -11.928 -28.014 1.00 64.31 84 GLY A C 1
ATOM 641 O O . GLY A 1 84 ? 14.115 -12.133 -29.223 1.00 64.31 84 GLY A O 1
ATOM 642 N N . GLY A 1 85 ? 15.105 -12.128 -27.216 1.00 63.53 85 GLY A N 1
ATOM 643 C CA . GLY A 1 85 ? 16.386 -12.666 -27.691 1.00 63.53 85 GLY A CA 1
ATOM 644 C C . GLY A 1 85 ? 16.449 -14.197 -27.654 1.00 63.53 85 GLY A C 1
ATOM 645 O O . GLY A 1 85 ? 15.888 -14.826 -26.761 1.00 63.53 85 GLY A O 1
ATOM 646 N N . ASN A 1 86 ? 17.209 -14.805 -28.570 1.00 61.44 86 ASN A N 1
ATOM 647 C CA . ASN A 1 86 ? 17.447 -16.257 -28.657 1.00 61.44 86 ASN A CA 1
ATOM 648 C C . ASN A 1 86 ? 18.372 -16.797 -27.529 1.00 61.44 86 ASN A C 1
ATOM 650 O O . ASN A 1 86 ? 19.193 -17.678 -27.760 1.00 61.44 86 ASN A O 1
ATOM 654 N N . GLY A 1 87 ? 18.329 -16.194 -26.333 1.00 61.94 87 GLY A N 1
ATOM 655 C CA . GLY A 1 87 ? 19.189 -16.520 -25.185 1.00 61.94 87 GLY A CA 1
ATOM 656 C C . GLY A 1 87 ? 20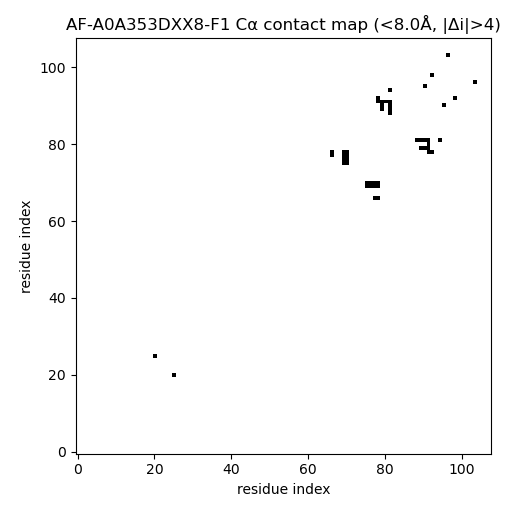.656 -16.071 -25.287 1.00 61.94 87 GLY A C 1
ATOM 657 O O . GLY A 1 87 ? 21.418 -16.320 -24.362 1.00 61.94 87 GLY A O 1
ATOM 658 N N . GLY A 1 88 ? 21.060 -15.415 -26.383 1.00 62.25 88 GLY A N 1
ATOM 659 C CA . GLY A 1 88 ? 22.455 -15.014 -26.642 1.00 62.25 88 GLY A CA 1
ATOM 660 C C . GLY A 1 88 ? 22.742 -13.507 -26.611 1.00 62.25 88 GLY A C 1
ATOM 661 O O . GLY A 1 88 ? 23.848 -13.098 -26.949 1.00 62.25 88 GLY A O 1
ATOM 662 N N . GLY A 1 89 ? 21.753 -12.675 -26.271 1.00 64.56 89 GLY A N 1
ATOM 663 C CA . GLY A 1 89 ? 21.945 -11.225 -26.147 1.00 64.56 89 GLY A CA 1
ATOM 664 C C . GLY A 1 89 ? 22.674 -10.849 -24.850 1.00 64.56 89 GLY A C 1
ATOM 665 O O . GLY A 1 89 ? 22.642 -11.628 -23.898 1.00 64.56 89 GLY A O 1
ATOM 666 N N . PRO A 1 90 ? 23.314 -9.667 -24.781 1.00 66.56 90 PRO A N 1
ATOM 667 C CA . PRO A 1 90 ? 23.969 -9.209 -23.563 1.00 66.56 90 PRO A CA 1
ATOM 668 C C . PRO A 1 90 ? 22.979 -9.146 -22.390 1.00 66.56 90 PRO A C 1
ATOM 670 O O . PRO A 1 90 ? 21.822 -8.732 -22.545 1.00 66.56 90 PRO A O 1
ATOM 673 N N . ASP A 1 91 ? 23.467 -9.570 -21.222 1.00 69.19 91 ASP A N 1
ATOM 674 C CA . ASP A 1 91 ? 22.778 -9.494 -19.934 1.00 69.19 91 ASP A CA 1
ATOM 675 C C . ASP A 1 91 ? 22.216 -8.077 -19.726 1.00 69.19 91 ASP A C 1
ATOM 677 O O . ASP A 1 91 ? 22.945 -7.093 -19.851 1.00 69.19 91 ASP A O 1
ATOM 681 N N . ASN A 1 92 ? 20.928 -7.954 -19.395 1.00 72.75 92 ASN A N 1
ATOM 682 C CA . ASN A 1 92 ? 20.348 -6.657 -19.057 1.00 72.75 92 ASN A CA 1
ATOM 683 C C . ASN A 1 92 ? 20.375 -6.401 -17.550 1.00 72.75 92 ASN A C 1
ATOM 685 O O . ASN A 1 92 ? 20.378 -7.314 -16.730 1.00 72.75 92 ASN A O 1
ATOM 689 N N . TRP A 1 93 ? 20.362 -5.132 -17.169 1.00 71.69 93 TRP A N 1
ATOM 690 C CA . TRP A 1 93 ? 20.440 -4.731 -15.766 1.00 71.69 93 TRP A CA 1
ATOM 691 C C . TRP A 1 93 ? 19.216 -5.167 -14.929 1.00 71.69 93 TRP A C 1
ATOM 693 O O . TRP A 1 93 ? 19.331 -5.294 -13.714 1.00 71.69 93 TRP A O 1
ATOM 703 N N . ALA A 1 94 ? 18.063 -5.413 -15.567 1.00 70.38 94 ALA A N 1
ATOM 704 C CA . ALA A 1 94 ? 16.805 -5.748 -14.895 1.00 70.38 94 ALA A CA 1
ATOM 705 C C . ALA A 1 94 ? 16.635 -7.249 -14.583 1.00 70.38 94 ALA A C 1
ATOM 707 O O . ALA A 1 94 ? 15.963 -7.590 -13.613 1.00 70.38 94 ALA A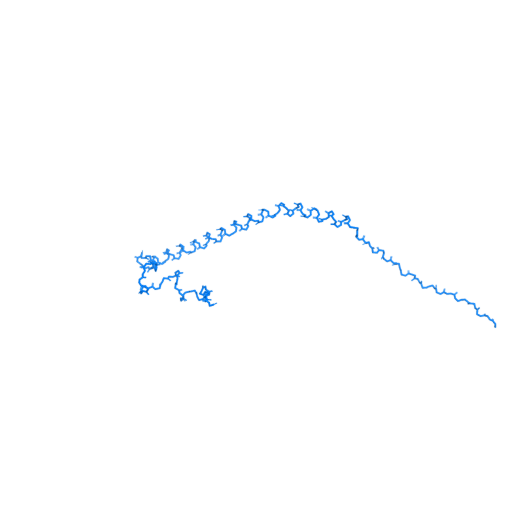 O 1
ATOM 708 N N . TYR A 1 95 ? 17.235 -8.142 -15.377 1.00 64.44 95 TYR A N 1
ATOM 709 C CA . TYR A 1 95 ? 17.085 -9.601 -15.254 1.00 64.44 95 TYR A CA 1
ATOM 710 C C . TYR A 1 95 ? 18.423 -10.352 -15.193 1.00 64.44 95 TYR A C 1
ATOM 712 O O . TYR A 1 95 ? 18.435 -11.582 -15.129 1.00 64.44 95 TYR A O 1
ATOM 720 N N . SER A 1 96 ? 19.564 -9.658 -15.196 1.00 64.56 96 SER A N 1
ATOM 721 C CA . SER A 1 96 ? 20.858 -10.319 -15.043 1.00 64.56 96 SER A CA 1
ATOM 722 C C . SER A 1 96 ? 21.031 -10.865 -13.626 1.00 64.56 96 SER A C 1
ATOM 724 O O . SER A 1 96 ? 21.122 -10.122 -12.647 1.00 64.56 96 SER A O 1
ATOM 726 N N . GLY A 1 97 ? 21.179 -12.188 -13.520 1.00 60.94 97 GLY A N 1
ATOM 727 C CA . GLY A 1 97 ? 21.502 -12.871 -12.264 1.00 60.94 97 GLY A CA 1
ATOM 728 C C . GLY A 1 97 ? 22.842 -12.450 -11.640 1.00 60.94 97 GLY A C 1
ATOM 729 O O . GLY A 1 97 ? 23.137 -12.848 -10.518 1.00 60.94 97 GLY A O 1
ATOM 730 N N . LYS A 1 98 ? 23.652 -11.635 -12.333 1.00 61.69 98 LYS A N 1
ATOM 731 C CA . LYS A 1 98 ? 24.946 -11.136 -11.841 1.00 61.69 98 LYS A CA 1
ATOM 732 C C . LYS A 1 98 ? 24.835 -9.863 -10.997 1.00 61.69 98 LYS A C 1
ATOM 734 O O . LYS A 1 98 ? 25.678 -9.655 -10.133 1.00 61.69 98 LYS A O 1
ATOM 739 N N . VAL A 1 99 ? 23.822 -9.019 -11.223 1.00 62.53 99 VAL A N 1
ATOM 740 C CA . VAL A 1 99 ? 23.650 -7.738 -10.497 1.00 62.53 99 VAL A CA 1
ATOM 741 C C . VAL A 1 99 ? 22.801 -7.873 -9.234 1.00 62.53 99 VAL A C 1
ATOM 743 O O . VAL A 1 99 ? 22.931 -7.060 -8.323 1.00 62.53 99 VAL A O 1
ATOM 746 N N . MET A 1 100 ? 21.964 -8.909 -9.138 1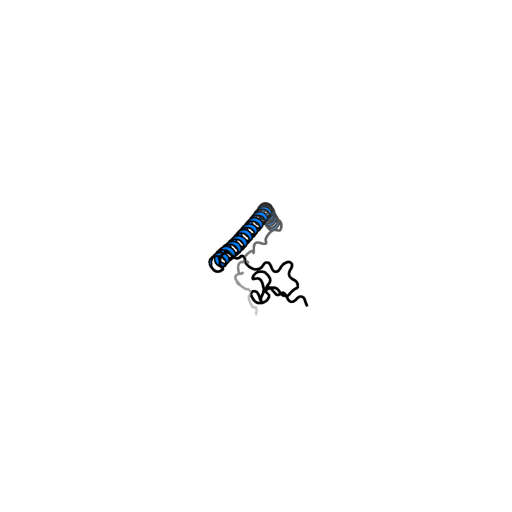.00 58.16 100 MET A N 1
ATOM 747 C CA . MET A 1 100 ? 21.085 -9.124 -7.985 1.00 58.16 100 MET A CA 1
ATOM 748 C C . MET A 1 100 ? 21.162 -10.567 -7.461 1.00 58.16 100 MET A C 1
ATOM 750 O O . MET A 1 100 ? 20.195 -11.320 -7.595 1.00 58.16 100 MET A O 1
ATOM 754 N N . PRO A 1 101 ? 22.268 -10.965 -6.801 1.00 56.75 101 PRO A N 1
ATOM 755 C CA . PRO A 1 101 ? 22.387 -12.310 -6.229 1.00 56.75 101 PRO A CA 1
ATOM 756 C C . PRO A 1 101 ? 21.324 -12.606 -5.153 1.00 56.75 101 PRO A C 1
ATOM 758 O O . PRO A 1 101 ? 20.991 -13.760 -4.915 1.00 56.75 101 PRO A O 1
ATOM 761 N N . GLN A 1 102 ? 20.733 -11.568 -4.552 1.00 56.62 102 GLN A N 1
ATOM 762 C CA . GLN A 1 102 ? 19.782 -11.682 -3.436 1.00 56.62 102 GLN A CA 1
ATOM 763 C C . GLN A 1 102 ? 18.333 -11.964 -3.880 1.00 56.62 102 GLN A C 1
ATOM 765 O O . GLN A 1 102 ? 17.525 -12.418 -3.074 1.00 56.62 102 GLN A O 1
ATOM 770 N N . PHE A 1 103 ? 17.993 -11.680 -5.144 1.00 54.34 103 PHE A N 1
ATOM 771 C CA . PHE A 1 103 ? 16.651 -11.891 -5.714 1.00 54.34 103 PHE A CA 1
ATOM 772 C C . PHE A 1 103 ? 16.585 -13.087 -6.664 1.00 54.34 103 PHE A C 1
ATOM 774 O O . PHE A 1 103 ? 15.495 -13.459 -7.103 1.00 54.34 103 PHE A O 1
ATOM 781 N N . ALA A 1 104 ? 17.724 -13.731 -6.932 1.00 55.97 104 ALA A N 1
ATOM 782 C CA . ALA A 1 104 ? 17.781 -15.065 -7.504 1.00 55.97 104 ALA A CA 1
ATOM 783 C C . ALA A 1 104 ? 17.232 -16.063 -6.473 1.00 55.97 104 ALA A C 1
ATOM 785 O O . ALA A 1 104 ? 17.970 -16.814 -5.843 1.00 55.97 104 ALA A O 1
ATOM 786 N N . ARG A 1 105 ? 15.915 -16.035 -6.242 1.00 55.12 105 ARG A N 1
ATOM 787 C CA . ARG A 1 105 ? 15.230 -17.060 -5.467 1.00 55.12 105 ARG A CA 1
ATOM 788 C C . ARG A 1 105 ? 15.399 -18.349 -6.257 1.00 55.12 105 ARG A C 1
ATOM 790 O O . ARG A 1 105 ? 14.716 -18.556 -7.255 1.00 55.12 105 ARG A O 1
ATOM 797 N N . THR A 1 106 ? 16.350 -19.175 -5.837 1.00 55.53 106 THR A N 1
ATOM 798 C CA . THR A 1 106 ? 16.498 -20.555 -6.284 1.00 55.53 106 THR A CA 1
ATOM 799 C C . THR A 1 106 ? 15.163 -21.229 -6.014 1.00 55.53 106 THR A C 1
ATOM 801 O O . THR A 1 106 ? 14.793 -21.470 -4.866 1.00 55.53 106 THR A O 1
ATOM 804 N N . VAL A 1 107 ? 14.376 -21.418 -7.069 1.00 55.88 107 VAL A N 1
ATOM 805 C CA . VAL A 1 107 ? 13.209 -22.286 -7.022 1.00 55.88 107 VAL A CA 1
ATOM 806 C C . VAL A 1 107 ? 13.774 -23.697 -7.125 1.00 55.88 107 VAL A C 1
ATOM 808 O O . VAL A 1 107 ? 13.988 -24.204 -8.224 1.00 55.88 107 VAL A O 1
ATOM 811 N N . THR A 1 108 ? 14.099 -24.262 -5.967 1.00 48.56 108 THR A N 1
ATOM 812 C CA . THR A 1 108 ? 14.258 -25.702 -5.769 1.00 48.56 108 THR A CA 1
ATOM 813 C C . THR A 1 108 ? 13.151 -26.166 -4.841 1.00 48.56 108 THR A C 1
ATOM 815 O O . THR A 1 108 ? 12.868 -25.429 -3.866 1.00 48.56 108 THR A O 1
#

Mean predicted aligned error: 14.69 Å

Secondary structure (DSSP, 8-state):
-------------------PPPHHHHHHHHHHHHHHHHHHHHHHHHHHHHHHHHHHHHHHHHHHHHHHHHHHHTTTPPPP--TT--S-SPPPTTT-TTT-TTT-----